Protein AF-A0A7Z1SFW1-F1 (afdb_monomer_lite)

Sequence (155 aa):
FKEMINPLKEHNKLAMVLVQFPPWFDCNVQNINYILYVRKQLTDIPMSIEFRHQSWFDNQYKEQTLSFLTQHQIIHAVVDEPQVKEGSVPLVNRITSEIAFVRYHGRNHYGWTKKDMTDQEWRDVRYLYDYSDDELADLARKVEILNQKAKKVYV

Foldseek 3Di:
DCVVCVVCVVVVNAPFAEDEDFLVLAPDPVSLVVVVVVLVVQVPTAYEYHYQFANCCPPVRNVVNLVSCLVSNYWYEQEAFAPEPGRGYDRDLDTSHLEHHYDYQAHQRPLCDCVVHDPVSSVVRRSPHDADPVRVVVVVVSQVVSVVRHPYYHD

Radius of gyration: 16.22 Å; chains: 1; bounding box: 40×37×39 Å

pLDDT: mean 93.43, std 6.83, range [74.19, 98.62]

InterPro domains:
  IPR002763 Protein of unknown function DUF72 [PF01904] (1-155)
  IPR002763 Protein of unknown function DUF72 [PTHR30348] (1-155)
  IPR036520 UPF0759 superfamily [G3DSA:3.20.20.410] (1-155)
  IPR036520 UPF0759 superfamily [SSF117396] (3-155)

Organism: Staphylococcus aureus (NCBI:txid1280)

Secondary structure (DSSP, 8-state):
-HHHHHHHHHTT----EEEEPPTT--SSHHHHHHHHHHHHHTTTS-EEEE--SGGGTSTTTHHHHHHHHHHTTEEEEEEE----GGG--------SSSEEEEEE----TTTSS-TTS-HHHHHHHTT-----HHHHHHHHHHHHHHHTT-SEEE-

Structure (mmCIF, N/CA/C/O backbone):
data_AF-A0A7Z1SFW1-F1
#
_entry.id   AF-A0A7Z1SFW1-F1
#
loop_
_atom_site.group_PDB
_atom_site.id
_atom_site.type_symbol
_atom_site.label_atom_id
_atom_site.label_alt_id
_atom_site.label_comp_id
_atom_site.label_asym_id
_atom_site.label_entity_id
_atom_site.label_seq_id
_atom_site.pdbx_PDB_ins_code
_atom_site.Cartn_x
_atom_site.Cartn_y
_atom_site.Cartn_z
_atom_site.occupancy
_atom_site.B_iso_or_equiv
_atom_site.auth_seq_id
_atom_site.auth_comp_id
_atom_site.auth_asym_id
_atom_site.auth_atom_id
_atom_site.pdbx_PDB_model_num
ATOM 1 N N . PHE A 1 1 ? -9.432 18.994 3.130 1.00 91.81 1 PHE A N 1
ATOM 2 C CA . PHE A 1 1 ? -9.460 17.521 2.950 1.00 91.81 1 PHE A CA 1
ATOM 3 C C . PHE A 1 1 ? -10.386 16.837 3.949 1.00 91.81 1 PHE A C 1
ATOM 5 O O . PHE A 1 1 ? -11.403 16.329 3.508 1.00 91.81 1 PHE A O 1
ATOM 12 N N . LYS A 1 2 ? -10.097 16.853 5.264 1.00 91.69 2 LYS A N 1
ATOM 13 C CA . LYS A 1 2 ? -10.914 16.152 6.280 1.00 91.69 2 LYS A CA 1
ATOM 14 C C . LYS A 1 2 ? -12.404 16.495 6.240 1.00 91.69 2 LYS A C 1
ATOM 16 O O . LYS A 1 2 ? -13.222 15.589 6.231 1.00 91.69 2 LYS A O 1
ATOM 21 N N . GLU A 1 3 ? -12.739 17.776 6.115 1.00 93.19 3 GLU A N 1
ATOM 22 C CA . GLU A 1 3 ? -14.131 18.229 5.975 1.00 93.19 3 GLU A CA 1
ATOM 23 C C . GLU A 1 3 ? -14.845 17.587 4.775 1.00 93.19 3 GLU A C 1
ATOM 25 O O . GLU A 1 3 ? -15.997 17.190 4.889 1.00 93.19 3 GLU A O 1
ATOM 30 N N . MET A 1 4 ? -14.144 17.392 3.651 1.00 95.19 4 MET A N 1
ATOM 31 C CA . MET A 1 4 ? -14.726 16.802 2.439 1.00 95.19 4 MET A CA 1
ATOM 32 C C . MET A 1 4 ? -15.033 15.308 2.592 1.00 95.19 4 MET A C 1
ATOM 34 O O . MET A 1 4 ? -15.982 14.816 1.991 1.00 95.19 4 MET A O 1
ATOM 38 N N . ILE A 1 5 ? -14.237 14.574 3.377 1.00 95.44 5 ILE A N 1
ATOM 39 C CA . ILE A 1 5 ? -14.418 13.125 3.579 1.00 95.44 5 ILE A CA 1
ATOM 40 C C . ILE A 1 5 ? -15.250 12.793 4.821 1.00 95.44 5 ILE A C 1
ATOM 42 O O . ILE A 1 5 ? -15.640 11.639 5.001 1.00 95.44 5 ILE A O 1
ATOM 46 N N . ASN A 1 6 ? -15.544 13.783 5.668 1.00 94.00 6 ASN A N 1
ATOM 47 C CA . ASN A 1 6 ? -16.311 13.589 6.893 1.00 94.00 6 ASN A CA 1
ATOM 48 C C . ASN A 1 6 ? -17.698 12.957 6.651 1.00 94.00 6 ASN A C 1
ATOM 50 O O . ASN A 1 6 ? -18.016 12.001 7.355 1.00 94.00 6 ASN A O 1
ATOM 54 N N . PRO A 1 7 ? -18.470 13.335 5.608 1.00 96.44 7 PRO A N 1
ATOM 55 C CA . PRO A 1 7 ? -19.744 12.671 5.325 1.00 96.44 7 PRO A CA 1
ATOM 56 C C . PRO A 1 7 ? -19.598 11.164 5.070 1.00 96.44 7 PRO A C 1
ATOM 58 O O . PRO A 1 7 ? -20.453 10.381 5.481 1.00 96.44 7 PRO A O 1
ATOM 61 N N . LEU A 1 8 ? -18.504 10.727 4.431 1.00 96.56 8 LEU A N 1
ATOM 62 C CA . LEU A 1 8 ? -18.236 9.302 4.205 1.00 96.56 8 LEU A CA 1
ATOM 63 C C . LEU A 1 8 ? -17.946 8.577 5.520 1.00 96.56 8 LEU A C 1
ATOM 65 O O . LEU A 1 8 ? -18.380 7.440 5.701 1.00 96.56 8 LEU A O 1
ATOM 69 N N . LYS A 1 9 ? -17.231 9.231 6.439 1.00 94.00 9 LYS A N 1
ATOM 70 C CA . LYS A 1 9 ? -16.957 8.704 7.777 1.00 94.00 9 LYS A CA 1
ATOM 71 C C . LYS A 1 9 ? -18.243 8.589 8.601 1.00 94.00 9 LYS A C 1
ATOM 73 O O . LYS A 1 9 ? -18.5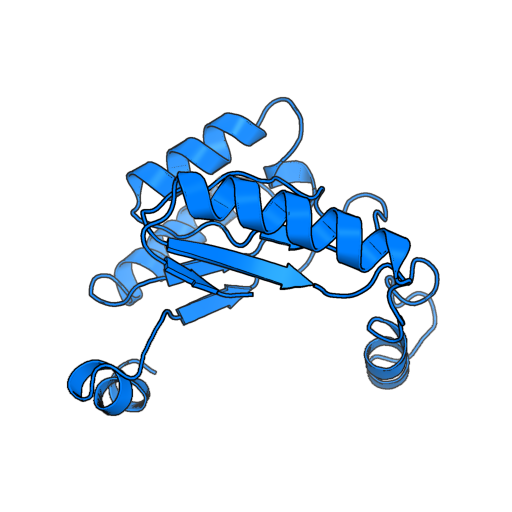22 7.512 9.115 1.00 94.00 9 LYS A O 1
ATOM 78 N N . GLU A 1 10 ? -19.045 9.652 8.668 1.00 95.44 10 GLU A N 1
ATOM 79 C CA . GLU A 1 10 ? -20.299 9.699 9.441 1.00 95.44 10 GLU A CA 1
ATOM 80 C C . GLU A 1 10 ? -21.316 8.644 8.992 1.00 95.44 10 GLU A C 1
ATOM 82 O O . GLU A 1 10 ? -22.037 8.084 9.812 1.00 95.44 10 GLU A O 1
ATOM 87 N N . HIS A 1 11 ? -21.331 8.314 7.698 1.00 96.81 11 HIS A N 1
ATOM 88 C CA . HIS A 1 11 ? -22.226 7.302 7.135 1.00 96.81 11 HIS A CA 1
ATOM 89 C C . HIS A 1 11 ? -21.597 5.900 7.047 1.00 96.81 11 HIS A C 1
ATOM 91 O O . HIS A 1 11 ? -22.152 5.036 6.368 1.00 96.81 11 HIS A O 1
ATOM 97 N N . ASN A 1 12 ? -20.448 5.654 7.693 1.00 94.19 12 ASN A N 1
ATOM 98 C CA . ASN A 1 12 ? -19.720 4.374 7.659 1.00 94.19 12 ASN A CA 1
ATOM 99 C C . ASN A 1 12 ? -19.377 3.877 6.237 1.00 94.19 12 ASN A C 1
ATOM 101 O O . ASN A 1 12 ? -19.309 2.676 5.977 1.00 94.19 12 ASN A O 1
ATOM 105 N N . LYS A 1 13 ? -19.154 4.808 5.303 1.00 96.00 13 LYS A N 1
ATOM 106 C CA . LYS A 1 13 ? -18.764 4.542 3.907 1.00 96.00 13 LYS A CA 1
ATOM 107 C C . LYS A 1 13 ? -17.270 4.753 3.645 1.00 96.00 13 LYS A C 1
ATOM 109 O O . LYS A 1 13 ? -16.805 4.475 2.544 1.00 96.00 13 LYS A O 1
ATOM 114 N N . LEU A 1 14 ? -16.512 5.238 4.628 1.00 96.31 14 LEU A N 1
ATOM 115 C CA . LEU A 1 14 ? -15.063 5.401 4.531 1.00 96.31 14 LEU A CA 1
ATOM 116 C C . LEU A 1 14 ? -14.342 4.168 5.089 1.00 96.31 14 LEU A C 1
ATOM 118 O O . LEU A 1 14 ? -14.346 3.943 6.296 1.00 96.31 14 LEU A O 1
ATOM 122 N N . ALA A 1 15 ? -13.686 3.401 4.218 1.00 96.19 15 ALA A N 1
ATOM 123 C CA . ALA A 1 15 ? -12.845 2.277 4.632 1.00 96.19 15 ALA A CA 1
ATOM 124 C C . ALA A 1 15 ? -11.518 2.750 5.244 1.00 96.19 15 ALA A C 1
ATOM 126 O O . ALA A 1 15 ? -11.161 2.358 6.353 1.00 96.19 15 ALA A O 1
ATOM 127 N N . MET A 1 16 ? -10.788 3.582 4.497 1.00 97.06 16 MET A N 1
ATOM 128 C CA . MET A 1 16 ? -9.508 4.176 4.873 1.00 97.06 16 MET A CA 1
ATOM 129 C C . MET A 1 16 ? -9.131 5.287 3.887 1.00 97.06 16 MET A C 1
ATOM 131 O O . MET A 1 16 ? -9.706 5.388 2.803 1.00 97.06 16 MET A O 1
ATOM 135 N N . VAL A 1 17 ? -8.135 6.092 4.243 1.00 97.94 17 VAL A N 1
ATOM 136 C CA . VAL A 1 17 ? -7.442 7.006 3.330 1.00 97.94 17 VAL A CA 1
ATOM 137 C C . VAL A 1 17 ? -6.130 6.364 2.899 1.00 97.94 17 VAL A C 1
ATOM 139 O O . VAL A 1 17 ? -5.299 6.025 3.740 1.00 97.94 17 VAL A O 1
ATOM 142 N N . LEU A 1 18 ? -5.938 6.221 1.590 1.00 98.31 18 LEU A N 1
ATOM 143 C CA . LEU A 1 18 ? -4.682 5.765 1.008 1.00 98.31 18 LEU A CA 1
ATOM 144 C C . LEU A 1 18 ? -3.714 6.936 0.821 1.00 98.31 18 LEU A C 1
ATOM 146 O O . LEU A 1 18 ? -4.026 7.906 0.132 1.00 98.31 18 LEU A O 1
ATOM 150 N N . VAL A 1 19 ? -2.518 6.801 1.384 1.00 98.25 19 VAL A N 1
ATOM 151 C CA . VAL A 1 19 ? -1.374 7.684 1.161 1.00 98.25 19 VAL A CA 1
ATOM 152 C C . VAL A 1 19 ? -0.326 6.902 0.371 1.00 98.25 19 VAL A C 1
ATOM 154 O O . VAL A 1 19 ? 0.475 6.157 0.933 1.00 98.25 19 VAL A O 1
ATOM 157 N N . GLN A 1 20 ? -0.369 7.041 -0.953 1.00 97.88 20 GLN A N 1
ATOM 158 C CA . GLN A 1 20 ? 0.608 6.431 -1.852 1.00 97.88 20 GLN A CA 1
ATOM 159 C C . GLN A 1 20 ? 1.793 7.379 -2.052 1.00 97.88 20 GLN A C 1
ATOM 161 O O . GLN A 1 20 ? 1.618 8.499 -2.537 1.00 97.88 20 GLN A O 1
ATOM 166 N N . PHE A 1 21 ? 2.996 6.912 -1.725 1.00 96.81 21 PHE A N 1
ATOM 167 C CA . PHE A 1 21 ? 4.229 7.656 -1.955 1.00 96.81 21 PHE A CA 1
ATOM 168 C C . PHE A 1 21 ? 4.851 7.333 -3.320 1.00 96.81 21 PHE A C 1
ATOM 170 O O . PHE A 1 21 ? 4.682 6.229 -3.843 1.00 96.81 21 PHE A O 1
ATOM 177 N N . PRO A 1 22 ? 5.563 8.295 -3.928 1.00 93.00 22 PRO A N 1
ATOM 178 C CA . PRO A 1 22 ? 6.238 8.084 -5.201 1.00 93.00 22 PRO A CA 1
ATOM 179 C C . PRO A 1 22 ? 7.505 7.221 -5.055 1.00 93.00 22 PRO A C 1
ATOM 181 O O . PRO A 1 22 ? 8.027 7.068 -3.950 1.00 93.00 22 PRO A O 1
ATOM 184 N N . PRO A 1 23 ? 8.055 6.696 -6.166 1.00 90.06 23 PRO A N 1
ATOM 185 C CA . PRO A 1 23 ? 9.212 5.800 -6.143 1.00 90.06 23 PRO A CA 1
ATOM 186 C C . PRO A 1 23 ? 10.530 6.456 -5.722 1.00 90.06 23 PRO A C 1
ATOM 188 O O . PRO A 1 23 ? 11.502 5.738 -5.603 1.00 90.06 23 PRO A O 1
ATOM 191 N N . TRP A 1 24 ? 10.597 7.773 -5.502 1.00 91.56 24 TRP A N 1
ATOM 192 C CA . TRP A 1 24 ? 11.771 8.470 -4.941 1.00 91.56 24 TRP A CA 1
ATOM 193 C C . TRP A 1 24 ? 11.657 8.724 -3.429 1.00 91.56 24 TRP A C 1
ATOM 195 O O . TRP A 1 24 ? 12.494 9.405 -2.846 1.00 91.56 24 TRP A O 1
ATOM 205 N N . PHE A 1 25 ? 10.592 8.234 -2.793 1.00 96.56 25 PHE A N 1
ATOM 206 C CA . PHE A 1 25 ? 10.390 8.342 -1.353 1.00 96.56 25 PHE A CA 1
ATOM 207 C C . PHE A 1 25 ? 11.054 7.149 -0.660 1.00 96.56 25 PHE A C 1
ATOM 209 O O . PHE A 1 25 ? 10.418 6.126 -0.414 1.00 96.56 25 PHE A O 1
ATOM 216 N N . ASP A 1 26 ? 12.349 7.264 -0.400 1.00 96.75 26 ASP A N 1
ATOM 217 C CA . ASP A 1 26 ? 13.218 6.256 0.208 1.00 96.75 26 ASP A CA 1
ATOM 218 C C . ASP A 1 26 ? 13.094 6.189 1.745 1.00 96.75 26 ASP A C 1
ATOM 220 O O . ASP A 1 26 ? 12.471 7.032 2.396 1.00 96.75 26 ASP A O 1
ATOM 224 N N . CYS A 1 27 ? 13.681 5.157 2.352 1.00 97.00 27 CYS A N 1
ATOM 225 C CA . CYS A 1 27 ? 13.623 4.921 3.795 1.00 97.00 27 CYS A CA 1
ATOM 226 C C . CYS A 1 27 ? 14.708 5.730 4.518 1.00 97.00 27 CYS A C 1
ATOM 228 O O . CYS A 1 27 ? 15.797 5.231 4.800 1.00 97.00 27 CYS A O 1
ATOM 230 N N . ASN A 1 28 ? 14.396 6.986 4.840 1.00 96.81 28 ASN A N 1
ATOM 231 C CA . ASN A 1 28 ? 15.274 7.877 5.597 1.00 96.81 28 ASN A CA 1
ATOM 232 C C . ASN A 1 28 ? 14.515 8.645 6.696 1.00 96.81 28 ASN A C 1
ATOM 234 O O . ASN A 1 28 ? 13.284 8.659 6.753 1.00 96.81 28 ASN A O 1
ATOM 238 N N . VAL A 1 29 ? 15.260 9.317 7.578 1.00 97.56 29 VAL A N 1
ATOM 239 C CA . VAL A 1 29 ? 14.702 10.034 8.740 1.00 97.56 29 VAL A CA 1
ATOM 240 C C . VAL A 1 29 ? 13.721 11.139 8.334 1.00 97.56 29 VAL A C 1
ATOM 242 O O . VAL A 1 29 ? 12.701 11.327 8.997 1.00 97.56 29 VAL A O 1
ATOM 245 N N . GLN A 1 30 ? 13.993 11.868 7.248 1.00 98.31 30 GLN A N 1
ATOM 246 C CA . GLN A 1 30 ? 13.113 12.946 6.785 1.00 98.31 30 GLN A CA 1
ATOM 247 C C . GLN A 1 30 ? 11.754 12.386 6.342 1.00 98.31 30 GLN A C 1
ATOM 249 O O . GLN A 1 30 ? 10.711 12.893 6.758 1.00 98.31 30 GLN A O 1
ATOM 254 N N . ASN A 1 31 ? 11.767 11.290 5.584 1.00 98.38 31 ASN A N 1
ATOM 255 C CA . ASN A 1 31 ? 10.569 10.619 5.090 1.00 98.38 31 ASN A CA 1
ATOM 256 C C . ASN A 1 31 ? 9.779 9.936 6.221 1.00 98.38 31 ASN A C 1
ATOM 258 O O . ASN A 1 31 ? 8.551 10.033 6.258 1.00 98.38 31 ASN A O 1
ATOM 262 N N . ILE A 1 32 ? 10.459 9.344 7.209 1.00 98.25 32 ILE A N 1
ATOM 263 C CA . ILE A 1 32 ? 9.817 8.826 8.432 1.00 98.25 32 ILE A CA 1
ATOM 264 C C . ILE A 1 32 ? 9.098 9.955 9.187 1.00 98.25 32 ILE A C 1
ATOM 266 O O . ILE A 1 32 ? 7.925 9.818 9.542 1.00 98.25 32 ILE A O 1
ATOM 270 N N . ASN A 1 33 ? 9.756 11.100 9.385 1.00 98.44 33 ASN A N 1
ATOM 271 C CA . ASN A 1 33 ? 9.142 12.258 10.040 1.00 98.44 33 ASN A CA 1
ATOM 272 C C . ASN A 1 33 ? 7.939 12.796 9.254 1.00 98.44 33 ASN A C 1
ATOM 274 O O . ASN A 1 33 ? 6.937 13.196 9.851 1.00 98.44 33 ASN A O 1
ATOM 278 N N . TYR A 1 34 ? 8.004 12.766 7.921 1.00 98.56 34 TYR A N 1
ATOM 279 C CA . TYR A 1 34 ? 6.879 13.151 7.075 1.00 98.56 34 TYR A CA 1
ATOM 280 C C . TYR A 1 34 ? 5.681 12.207 7.246 1.00 98.56 34 TYR A C 1
ATOM 282 O O . TYR A 1 34 ? 4.549 12.672 7.392 1.00 98.56 34 TYR A O 1
ATOM 290 N N . ILE A 1 35 ? 5.910 10.892 7.326 1.00 98.50 35 ILE A N 1
ATOM 291 C CA . ILE A 1 35 ? 4.848 9.919 7.622 1.00 98.50 35 ILE A CA 1
ATOM 292 C C . ILE A 1 35 ? 4.183 10.225 8.966 1.00 98.50 35 ILE A C 1
ATOM 294 O O . ILE A 1 35 ? 2.953 10.249 9.053 1.00 98.50 35 ILE A O 1
ATOM 298 N N . LEU A 1 36 ? 4.973 10.503 10.005 1.00 98.38 36 LEU A N 1
ATOM 299 C CA . LEU A 1 36 ? 4.447 10.858 11.326 1.00 98.38 36 LEU A CA 1
ATOM 300 C C . LEU A 1 36 ? 3.616 12.144 11.287 1.00 98.38 36 LEU A C 1
ATOM 302 O O . LEU A 1 36 ? 2.550 12.217 11.905 1.00 98.38 36 LEU A O 1
ATOM 306 N N . TYR A 1 37 ? 4.064 13.140 10.520 1.00 98.25 37 TYR A N 1
ATOM 307 C CA . TYR A 1 37 ? 3.294 14.355 10.282 1.00 98.25 37 TYR A CA 1
ATOM 308 C C . TYR A 1 37 ? 1.941 14.045 9.625 1.00 98.25 37 TYR A C 1
ATOM 310 O O . TYR A 1 37 ? 0.909 14.479 10.141 1.00 98.25 37 TYR A O 1
ATOM 318 N N . VAL A 1 38 ? 1.916 13.256 8.543 1.00 97.56 38 VAL A N 1
ATOM 319 C CA . VAL A 1 38 ? 0.673 12.875 7.845 1.00 97.56 38 VAL A CA 1
ATOM 320 C C . VAL A 1 38 ? -0.247 12.061 8.758 1.00 97.56 38 VAL A C 1
ATOM 322 O O . VAL A 1 38 ? -1.444 12.352 8.837 1.00 97.56 38 VAL A O 1
ATOM 325 N N . ARG A 1 39 ? 0.299 11.107 9.525 1.00 97.31 39 ARG A N 1
ATOM 326 C CA . ARG A 1 39 ? -0.460 10.333 10.518 1.00 97.31 39 ARG A CA 1
ATOM 327 C C . ARG A 1 39 ? -1.153 11.249 11.523 1.00 97.31 39 ARG A C 1
ATOM 329 O O . ARG A 1 39 ? -2.341 11.068 11.773 1.00 97.31 39 ARG A O 1
ATOM 336 N N . LYS A 1 40 ? -0.450 12.270 12.030 1.00 96.94 40 LYS A N 1
ATOM 337 C CA . LYS A 1 40 ? -1.009 13.276 12.950 1.00 96.94 40 LYS A CA 1
ATOM 338 C C . LYS A 1 40 ? -2.141 14.093 12.317 1.00 96.94 40 LYS A C 1
ATOM 340 O O . LYS A 1 40 ? -3.075 14.486 13.015 1.00 96.94 40 LYS A O 1
ATOM 345 N N . GLN A 1 41 ? -2.094 14.350 11.008 1.00 96.19 41 GLN A N 1
ATOM 346 C CA . GLN A 1 41 ? -3.188 15.047 10.321 1.00 96.19 41 GLN A CA 1
ATOM 347 C C . GLN A 1 41 ? -4.459 14.192 10.225 1.00 96.19 41 GLN A C 1
ATOM 349 O O . GLN A 1 41 ? -5.557 14.756 10.207 1.00 96.19 41 GLN A O 1
ATOM 354 N N . LEU A 1 42 ? -4.315 12.862 10.204 1.00 95.50 42 LEU A N 1
ATOM 355 C CA . LEU A 1 42 ? -5.375 11.871 9.989 1.00 95.50 42 LEU A CA 1
ATOM 356 C C . LEU A 1 42 ? -5.684 11.023 11.240 1.00 95.50 42 LEU A C 1
ATOM 358 O O . LEU A 1 42 ? -6.179 9.908 11.099 1.00 95.50 42 LEU A O 1
ATOM 362 N N . THR A 1 43 ? -5.380 11.508 12.449 1.00 91.88 43 THR A N 1
ATOM 363 C CA . THR A 1 43 ? -5.433 10.745 13.719 1.00 91.88 43 THR A CA 1
ATOM 364 C C . THR A 1 43 ? -6.718 9.935 13.932 1.00 91.88 43 THR A C 1
ATOM 366 O O . THR A 1 43 ? -6.661 8.816 14.431 1.00 91.88 43 THR A O 1
ATOM 369 N N . ASP A 1 44 ? -7.866 10.459 13.517 1.00 91.31 44 ASP A N 1
ATOM 370 C CA . ASP A 1 44 ? -9.195 9.872 13.700 1.00 91.31 44 ASP A CA 1
ATOM 371 C C . ASP A 1 44 ? -9.729 9.138 12.454 1.00 91.31 44 ASP A C 1
ATOM 373 O O . ASP A 1 44 ? -10.906 8.773 12.397 1.00 91.31 44 ASP A O 1
ATOM 377 N N . ILE A 1 45 ? -8.889 8.959 11.435 1.00 95.38 45 ILE A N 1
ATOM 378 C CA . ILE A 1 45 ? -9.227 8.341 10.153 1.00 95.38 45 ILE A CA 1
ATOM 379 C C . ILE A 1 45 ? -8.279 7.155 9.913 1.00 95.38 45 ILE A C 1
ATOM 381 O O . ILE A 1 45 ? -7.057 7.336 10.014 1.00 95.38 45 ILE A O 1
ATOM 385 N N . PRO A 1 46 ? -8.798 5.954 9.573 1.00 96.31 46 PRO A N 1
ATOM 386 C CA . PRO A 1 46 ? -7.955 4.834 9.168 1.00 96.31 46 PRO A CA 1
ATOM 387 C C . PRO A 1 46 ? -7.091 5.234 7.973 1.00 96.31 46 PRO A C 1
ATOM 389 O O . PRO A 1 46 ? -7.598 5.757 6.980 1.00 96.31 46 PRO A O 1
ATOM 392 N N . MET A 1 47 ? -5.784 5.017 8.073 1.00 97.56 47 MET A N 1
ATOM 393 C CA . MET A 1 47 ? -4.815 5.451 7.071 1.00 97.56 47 MET A CA 1
ATOM 394 C C . MET A 1 47 ? -3.998 4.257 6.604 1.00 97.56 47 MET A C 1
ATOM 396 O O . MET A 1 47 ? -3.449 3.530 7.431 1.00 97.56 47 MET A O 1
ATOM 400 N N . SER A 1 48 ? -3.885 4.098 5.290 1.00 98.56 48 SER A N 1
ATOM 401 C CA . SER A 1 48 ? -2.969 3.153 4.669 1.00 98.56 48 SER A CA 1
ATOM 402 C C . SER A 1 48 ? -1.802 3.887 4.040 1.00 98.56 48 SER A C 1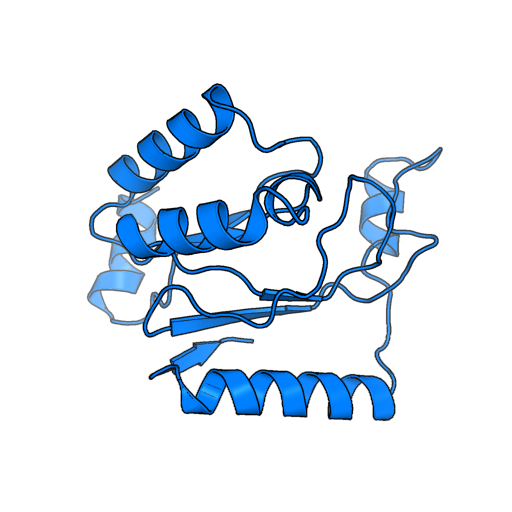
ATOM 404 O O . SER A 1 48 ? -1.993 4.941 3.435 1.00 98.56 48 SER A O 1
ATOM 406 N N . ILE A 1 49 ? -0.610 3.308 4.144 1.00 98.62 49 ILE A N 1
ATOM 407 C CA . ILE A 1 49 ? 0.557 3.752 3.385 1.00 98.62 49 ILE A CA 1
ATOM 408 C C . ILE A 1 49 ? 0.890 2.721 2.329 1.00 98.62 49 ILE A C 1
ATOM 410 O O . ILE A 1 49 ? 0.885 1.519 2.590 1.00 98.62 49 ILE A O 1
ATOM 414 N N . GLU A 1 50 ? 1.205 3.229 1.148 1.00 98.56 50 GLU A N 1
ATOM 415 C CA . GLU A 1 50 ? 1.717 2.439 0.053 1.00 98.56 50 GLU A CA 1
ATOM 416 C C . GLU A 1 50 ? 3.075 2.987 -0.391 1.00 98.56 50 GLU A C 1
ATOM 418 O O . GLU A 1 50 ? 3.195 4.146 -0.801 1.00 98.56 50 GLU A O 1
ATOM 423 N N . PHE A 1 51 ? 4.099 2.142 -0.277 1.00 97.75 51 PHE A N 1
ATOM 424 C CA . PHE A 1 51 ? 5.464 2.453 -0.684 1.00 97.75 51 PHE A CA 1
ATOM 425 C C . PHE A 1 51 ? 5.727 2.005 -2.121 1.00 97.75 51 PHE A C 1
ATOM 427 O O . PHE A 1 51 ? 5.144 1.036 -2.606 1.00 97.75 51 PHE A O 1
ATOM 434 N N . ARG A 1 52 ? 6.640 2.720 -2.781 1.00 95.19 52 ARG A N 1
ATOM 435 C CA . ARG A 1 52 ? 7.105 2.452 -4.152 1.00 95.19 52 ARG A CA 1
ATOM 436 C C . ARG A 1 52 ? 8.626 2.419 -4.286 1.00 95.19 52 ARG A C 1
ATOM 438 O O . ARG A 1 52 ? 9.125 2.271 -5.392 1.00 95.19 52 ARG A O 1
ATOM 445 N N . HIS A 1 53 ? 9.349 2.602 -3.181 1.00 95.12 53 HIS A N 1
ATOM 446 C CA . HIS A 1 53 ? 10.808 2.545 -3.148 1.00 95.12 53 HIS A CA 1
ATOM 447 C C . HIS A 1 53 ? 11.255 1.298 -2.373 1.00 95.12 53 HIS A C 1
ATOM 449 O O . HIS A 1 53 ? 10.815 1.096 -1.236 1.00 95.12 53 HIS A O 1
ATOM 455 N N . GLN A 1 54 ? 12.141 0.482 -2.953 1.00 94.19 54 GLN A N 1
ATOM 456 C CA . GLN A 1 54 ? 12.531 -0.829 -2.405 1.00 94.19 54 GLN A CA 1
ATOM 457 C C . GLN A 1 54 ? 13.121 -0.755 -0.988 1.00 94.19 54 GLN A C 1
ATOM 459 O O . GLN A 1 54 ? 12.878 -1.639 -0.172 1.00 94.19 54 GLN A O 1
ATOM 464 N N . SER A 1 55 ? 13.818 0.342 -0.662 1.00 95.75 55 SER A N 1
ATOM 465 C CA . SER A 1 55 ? 14.531 0.534 0.614 1.00 95.75 55 SER A CA 1
ATOM 466 C C . SER A 1 55 ? 13.675 0.345 1.869 1.00 95.75 55 SER A C 1
ATOM 468 O O . SER A 1 55 ? 14.210 0.070 2.937 1.00 95.75 55 SER A O 1
ATOM 470 N N . TRP A 1 56 ? 12.353 0.519 1.773 1.00 97.19 56 TRP A N 1
ATOM 471 C CA . TRP A 1 56 ? 11.425 0.266 2.884 1.00 97.19 56 TRP A CA 1
ATOM 472 C C . TRP A 1 56 ? 11.279 -1.225 3.217 1.00 97.19 56 TRP A C 1
ATOM 474 O O . TRP A 1 56 ? 10.858 -1.579 4.315 1.00 97.19 56 TRP A O 1
ATOM 484 N N . PHE A 1 57 ? 11.616 -2.113 2.283 1.00 96.44 57 PHE A N 1
ATOM 485 C CA . PHE A 1 57 ? 11.470 -3.561 2.425 1.00 96.44 57 PHE A CA 1
ATOM 486 C C . PHE A 1 57 ? 12.744 -4.346 2.116 1.00 96.44 57 PHE A C 1
ATOM 488 O O . PHE A 1 57 ? 12.693 -5.577 2.049 1.00 96.44 57 PHE A O 1
ATOM 495 N N . ASP A 1 58 ? 13.885 -3.666 2.009 1.00 92.12 58 ASP A N 1
ATOM 496 C CA . ASP A 1 58 ? 15.190 -4.320 2.019 1.00 92.12 58 ASP A CA 1
ATOM 497 C C . ASP A 1 58 ? 15.363 -5.142 3.305 1.00 92.12 58 ASP A C 1
ATOM 499 O O . ASP A 1 58 ? 14.785 -4.835 4.354 1.00 92.12 58 ASP A O 1
ATOM 503 N N . ASN A 1 59 ? 16.193 -6.189 3.240 1.00 90.06 59 ASN A N 1
ATOM 504 C CA . ASN A 1 59 ? 16.357 -7.174 4.318 1.00 90.06 59 ASN A CA 1
ATOM 505 C C . ASN A 1 59 ? 16.643 -6.552 5.696 1.00 90.06 59 ASN A C 1
ATOM 507 O O . ASN A 1 59 ? 16.227 -7.102 6.713 1.00 90.06 59 ASN A O 1
ATOM 511 N N . GLN A 1 60 ? 17.331 -5.410 5.731 1.00 91.81 60 GLN A N 1
ATOM 512 C CA . GLN A 1 60 ? 17.653 -4.693 6.964 1.00 91.81 60 GLN A CA 1
ATOM 513 C C . GLN A 1 60 ? 16.444 -3.962 7.572 1.00 91.81 60 GLN A C 1
ATOM 515 O O . GLN A 1 60 ? 16.312 -3.923 8.795 1.00 91.81 60 GLN A O 1
ATOM 520 N N . TYR A 1 61 ? 15.573 -3.381 6.743 1.00 94.69 61 TYR A N 1
ATOM 521 C CA . TYR A 1 61 ? 14.540 -2.441 7.191 1.00 94.69 61 TYR A CA 1
ATOM 522 C C . TYR A 1 61 ? 13.138 -3.045 7.241 1.00 94.69 61 TYR A C 1
ATOM 524 O O . TYR A 1 61 ? 12.317 -2.582 8.026 1.00 94.69 61 TYR A O 1
ATOM 532 N N . LYS A 1 62 ? 12.864 -4.121 6.496 1.00 96.62 62 LYS A N 1
ATOM 533 C CA . LYS A 1 62 ? 11.522 -4.709 6.354 1.00 96.62 62 LYS A CA 1
ATOM 534 C C . LYS A 1 62 ? 10.747 -4.871 7.668 1.00 96.62 62 LYS A C 1
ATOM 536 O O . LYS A 1 62 ? 9.621 -4.390 7.781 1.00 96.62 62 LYS A O 1
ATOM 541 N N . GLU A 1 63 ? 11.313 -5.553 8.666 1.00 97.81 63 GLU A N 1
ATOM 542 C CA . GLU A 1 63 ? 10.600 -5.776 9.936 1.00 97.81 63 GLU A CA 1
ATOM 543 C C . GLU A 1 63 ? 10.499 -4.489 10.773 1.00 97.81 63 GLU A C 1
ATOM 545 O O . GLU A 1 63 ? 9.501 -4.288 11.463 1.00 97.81 63 GLU A O 1
ATOM 550 N N . GLN A 1 64 ? 11.470 -3.574 10.664 1.00 97.75 64 GLN A N 1
ATOM 551 C CA . GLN A 1 64 ? 11.408 -2.261 11.317 1.00 97.75 64 GLN A CA 1
ATOM 552 C C . GLN A 1 64 ? 10.293 -1.404 10.714 1.00 97.75 64 GLN A C 1
ATOM 554 O O . GLN A 1 64 ? 9.521 -0.801 11.455 1.00 97.75 64 GLN A O 1
ATOM 559 N N . THR A 1 65 ? 10.147 -1.410 9.389 1.00 98.25 65 THR A N 1
ATOM 560 C CA . THR A 1 65 ? 9.065 -0.729 8.676 1.00 98.25 65 THR A CA 1
ATOM 561 C C . THR A 1 65 ? 7.705 -1.298 9.068 1.00 98.25 65 THR A C 1
ATOM 563 O O . THR A 1 65 ? 6.822 -0.536 9.453 1.00 98.25 65 THR A O 1
ATOM 566 N N . LEU A 1 66 ? 7.528 -2.625 9.065 1.00 98.44 66 LEU A N 1
ATOM 567 C CA . LEU A 1 66 ? 6.264 -3.249 9.485 1.00 98.44 66 LEU A CA 1
ATOM 568 C C . LEU A 1 66 ? 5.933 -2.959 10.960 1.00 98.44 66 LEU A C 1
ATOM 570 O O . LEU A 1 66 ? 4.780 -2.669 11.295 1.00 98.44 66 LEU A O 1
ATOM 574 N N . SER A 1 67 ? 6.936 -2.993 11.841 1.00 98.44 67 SER A N 1
ATOM 575 C CA . SER A 1 67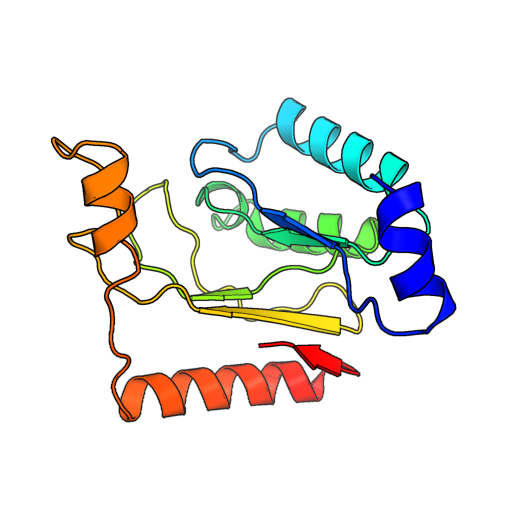 ? 6.776 -2.633 13.253 1.00 98.44 67 SER A CA 1
ATOM 576 C C . SER A 1 67 ? 6.380 -1.165 13.414 1.00 98.44 67 SER A C 1
ATOM 578 O O . SER A 1 67 ? 5.433 -0.869 14.139 1.00 98.44 67 SER A O 1
ATOM 580 N N . PHE A 1 68 ? 7.047 -0.254 12.705 1.00 98.44 68 PHE A N 1
ATOM 581 C CA . PHE A 1 68 ? 6.737 1.175 12.703 1.00 98.44 68 PHE A CA 1
ATOM 582 C C . PHE A 1 68 ? 5.289 1.436 12.269 1.00 98.44 68 PHE A C 1
ATOM 584 O O . PHE A 1 68 ? 4.543 2.124 12.968 1.00 98.44 68 PHE A O 1
ATOM 591 N N . LEU A 1 69 ? 4.848 0.831 11.162 1.00 98.50 69 LEU A N 1
ATOM 592 C CA . LEU A 1 69 ? 3.463 0.956 10.703 1.00 98.50 69 LEU A CA 1
ATOM 593 C C . LEU A 1 69 ? 2.473 0.447 11.762 1.00 98.50 69 LEU A C 1
ATOM 595 O O . LEU A 1 69 ? 1.490 1.125 12.055 1.00 98.50 69 LEU A O 1
ATOM 599 N N . THR A 1 70 ? 2.767 -0.696 12.389 1.00 98.38 70 THR A N 1
ATOM 600 C CA . THR A 1 70 ? 1.929 -1.278 13.452 1.00 98.38 70 THR A CA 1
ATOM 601 C C . THR A 1 70 ? 1.838 -0.350 14.669 1.00 98.38 70 THR A C 1
ATOM 603 O O . THR A 1 70 ? 0.741 -0.046 15.137 1.00 98.38 70 THR A O 1
ATOM 606 N N . GLN A 1 71 ? 2.975 0.162 15.152 1.00 98.12 71 GLN A N 1
ATOM 607 C CA . GLN A 1 71 ? 3.053 1.072 16.303 1.00 98.12 71 GLN A CA 1
ATOM 608 C C . GLN A 1 71 ? 2.251 2.361 16.088 1.00 98.12 71 GLN A C 1
ATOM 610 O O . GLN A 1 71 ? 1.645 2.884 17.024 1.00 98.12 71 GLN A O 1
ATOM 615 N N . HIS A 1 72 ? 2.209 2.853 14.850 1.00 97.88 72 HIS A N 1
ATOM 616 C CA . HIS A 1 72 ? 1.493 4.074 14.490 1.00 97.88 72 HIS A CA 1
ATOM 617 C C . HIS A 1 72 ? 0.080 3.833 13.939 1.00 97.88 72 HIS A C 1
ATOM 619 O O . HIS A 1 72 ? -0.545 4.782 13.459 1.00 97.88 72 HIS A O 1
ATOM 625 N N . GLN A 1 73 ? -0.443 2.603 14.040 1.00 97.19 73 GLN A N 1
ATOM 626 C CA . GLN A 1 73 ? -1.784 2.218 13.572 1.00 97.19 73 GLN A CA 1
ATOM 627 C C . GLN A 1 73 ? -2.000 2.547 12.086 1.00 97.19 73 GLN A C 1
ATOM 629 O O . GLN A 1 73 ? -3.055 3.030 11.671 1.00 97.19 73 GLN A O 1
ATOM 634 N N . ILE A 1 74 ? -0.964 2.312 11.285 1.00 98.50 74 ILE A N 1
ATOM 635 C CA . ILE A 1 74 ? -0.955 2.530 9.844 1.00 98.50 74 ILE A CA 1
ATOM 636 C C . ILE A 1 74 ? -1.159 1.187 9.152 1.00 98.50 74 ILE A C 1
ATOM 638 O O . ILE A 1 74 ? -0.456 0.215 9.430 1.00 98.50 74 ILE A O 1
ATOM 642 N N . ILE A 1 75 ? -2.109 1.143 8.224 1.00 98.62 75 ILE A N 1
ATOM 643 C CA . ILE A 1 75 ? -2.374 -0.026 7.389 1.00 98.62 75 ILE A CA 1
ATOM 644 C C . ILE A 1 75 ? -1.270 -0.117 6.325 1.00 98.62 75 ILE A C 1
ATOM 646 O O . ILE A 1 75 ? -1.012 0.831 5.582 1.00 98.62 75 ILE A O 1
ATOM 650 N N . HIS A 1 76 ? -0.592 -1.255 6.267 1.00 98.56 76 HIS A N 1
ATOM 651 C CA . HIS A 1 76 ? 0.333 -1.588 5.191 1.00 98.56 76 HIS A CA 1
ATOM 652 C C . HIS A 1 76 ? -0.461 -1.962 3.940 1.00 98.56 76 HIS A C 1
ATOM 654 O O . HIS A 1 76 ? -1.242 -2.915 3.975 1.00 98.56 76 HIS A O 1
ATOM 660 N N . ALA A 1 77 ? -0.256 -1.228 2.846 1.00 98.44 77 ALA A N 1
ATOM 661 C CA . ALA A 1 77 ? -0.741 -1.650 1.540 1.00 98.44 77 ALA A CA 1
ATOM 662 C C . ALA A 1 77 ? 0.177 -2.754 0.997 1.00 98.44 77 ALA A C 1
ATOM 664 O O . ALA A 1 77 ? 1.356 -2.521 0.728 1.00 98.44 77 ALA A O 1
ATOM 665 N N . VAL A 1 78 ? -0.366 -3.956 0.830 1.00 98.12 78 VAL A N 1
ATOM 666 C CA . VAL A 1 78 ? 0.294 -5.058 0.127 1.00 98.12 78 VAL A CA 1
ATOM 667 C C . VAL A 1 78 ? 0.176 -4.796 -1.368 1.00 98.12 78 VAL A C 1
ATOM 669 O O . VAL A 1 78 ? -0.925 -4.644 -1.88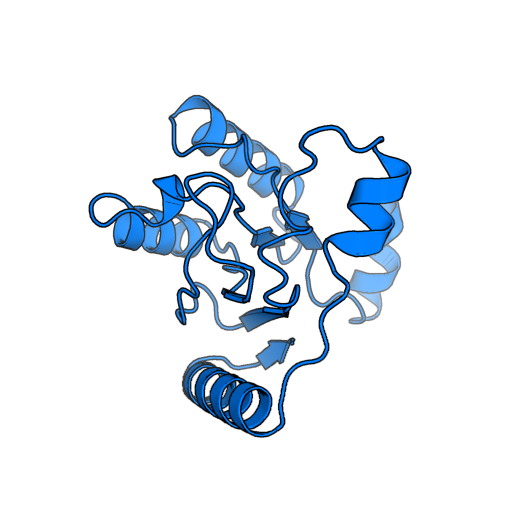8 1.00 98.12 78 VAL A O 1
ATOM 672 N N . VAL A 1 79 ? 1.302 -4.744 -2.065 1.00 96.94 79 VAL A N 1
ATOM 673 C CA . VAL A 1 79 ? 1.344 -4.332 -3.468 1.00 96.94 79 VAL A CA 1
ATOM 674 C C . VAL A 1 79 ? 1.844 -5.484 -4.327 1.00 96.94 79 VAL A C 1
ATOM 676 O O . VAL A 1 79 ? 2.869 -6.084 -4.007 1.00 96.94 79 VAL A O 1
ATOM 679 N N . ASP A 1 80 ? 1.135 -5.778 -5.415 1.00 96.12 80 ASP A N 1
ATOM 680 C CA . ASP A 1 80 ? 1.694 -6.513 -6.555 1.00 96.12 80 ASP A CA 1
ATOM 681 C C . ASP A 1 80 ? 1.992 -5.504 -7.664 1.00 96.12 80 ASP A C 1
ATOM 683 O O . ASP A 1 80 ? 1.097 -4.795 -8.132 1.00 96.12 80 ASP A O 1
ATOM 687 N N . GLU A 1 81 ? 3.262 -5.400 -8.032 1.00 92.06 81 GLU A N 1
ATOM 688 C CA . GLU A 1 81 ? 3.741 -4.497 -9.072 1.00 92.06 81 GLU A CA 1
ATOM 689 C C . GLU A 1 81 ? 4.977 -5.092 -9.768 1.00 92.06 81 GLU A C 1
ATOM 691 O O . GLU A 1 81 ? 5.587 -6.042 -9.247 1.00 92.06 81 GLU A O 1
ATOM 696 N N . PRO A 1 82 ? 5.375 -4.570 -10.943 1.00 87.94 82 PRO A N 1
ATOM 697 C CA . PRO A 1 82 ? 6.526 -5.081 -11.673 1.00 87.94 82 PRO A CA 1
ATOM 698 C C . PRO A 1 82 ? 7.796 -4.920 -10.834 1.00 87.94 82 PRO A C 1
ATOM 700 O O . PRO A 1 82 ? 8.079 -3.840 -10.322 1.00 87.94 82 PRO A O 1
ATOM 703 N N . GLN A 1 83 ? 8.591 -5.983 -10.724 1.00 85.62 83 GLN A N 1
ATOM 704 C CA . GLN A 1 83 ? 9.822 -5.971 -9.929 1.00 85.62 83 GLN A CA 1
ATOM 705 C C . GLN A 1 83 ? 10.951 -5.305 -10.734 1.00 85.62 83 GLN A C 1
ATOM 707 O O . GLN A 1 83 ? 11.666 -5.955 -11.502 1.00 85.62 83 GLN A O 1
ATOM 712 N N . VAL A 1 84 ? 11.069 -3.981 -10.620 1.00 78.75 84 VAL A N 1
ATOM 713 C CA . VAL A 1 84 ? 11.981 -3.135 -11.402 1.00 78.75 84 VAL A CA 1
ATOM 714 C C . VAL A 1 84 ? 12.846 -2.281 -10.477 1.00 78.75 84 VAL A C 1
ATOM 716 O O . VAL A 1 84 ? 12.448 -1.190 -10.069 1.00 78.75 84 VAL A O 1
ATOM 719 N N . LYS A 1 85 ? 14.082 -2.745 -10.241 1.00 75.81 85 LYS A N 1
ATOM 720 C CA . LYS A 1 85 ? 15.129 -2.033 -9.480 1.00 75.81 85 LYS A CA 1
ATOM 721 C C . LYS A 1 85 ? 14.549 -1.363 -8.215 1.00 75.81 85 LYS A C 1
ATOM 723 O O . LYS A 1 85 ? 13.718 -1.944 -7.530 1.00 75.81 85 LYS A O 1
ATOM 728 N N . GLU A 1 86 ? 14.971 -0.131 -7.936 1.00 76.81 86 GLU A N 1
ATOM 729 C CA . GLU A 1 86 ? 14.642 0.593 -6.708 1.00 76.81 86 GLU A CA 1
ATOM 730 C C . GLU A 1 86 ? 13.238 1.204 -6.710 1.00 76.81 86 GLU A C 1
ATOM 732 O O . GLU A 1 86 ? 12.682 1.443 -5.644 1.00 76.81 86 GLU A O 1
ATOM 737 N N . GLY A 1 87 ? 12.643 1.418 -7.890 1.00 80.06 87 GLY A N 1
ATOM 738 C CA . GLY A 1 87 ? 11.323 2.038 -8.070 1.00 80.06 87 GLY A CA 1
ATOM 739 C C . GLY A 1 87 ? 10.153 1.056 -7.986 1.00 80.06 87 GLY A C 1
ATOM 740 O O . GLY A 1 87 ? 9.124 1.269 -8.635 1.00 80.06 87 GLY A O 1
ATOM 741 N N . SER A 1 88 ? 10.341 -0.040 -7.256 1.00 86.44 88 SER A N 1
ATOM 742 C CA . SER A 1 88 ? 9.308 -1.024 -6.960 1.00 86.44 88 SER A CA 1
ATOM 743 C C . SER A 1 88 ? 9.540 -1.645 -5.587 1.00 86.44 88 SER A C 1
ATOM 745 O O . SER A 1 88 ? 10.656 -1.622 -5.067 1.00 86.44 88 SER A O 1
ATOM 747 N N . VAL A 1 89 ? 8.495 -2.214 -5.002 1.00 92.38 89 VAL A N 1
ATOM 748 C CA . VAL A 1 89 ? 8.556 -2.988 -3.766 1.00 92.38 89 VAL A CA 1
ATOM 749 C C . VAL A 1 89 ? 8.196 -4.453 -4.025 1.00 92.38 89 VAL A C 1
ATOM 751 O O . VAL A 1 89 ? 7.383 -4.756 -4.905 1.00 92.38 89 VAL A O 1
ATOM 754 N N . PRO A 1 90 ? 8.765 -5.394 -3.254 1.00 93.69 90 PRO A N 1
ATOM 755 C CA . PRO A 1 90 ? 8.316 -6.776 -3.299 1.00 93.69 90 PRO A CA 1
ATOM 756 C C . PRO A 1 90 ? 6.901 -6.901 -2.726 1.00 93.69 90 PRO A C 1
ATOM 758 O O . PRO A 1 90 ? 6.495 -6.133 -1.849 1.00 93.69 90 PRO A O 1
ATOM 761 N N . LEU A 1 91 ? 6.174 -7.941 -3.140 1.00 95.50 91 LEU A N 1
ATOM 762 C CA . LEU A 1 91 ? 4.906 -8.301 -2.507 1.00 95.50 91 LEU A CA 1
ATOM 763 C C . LEU A 1 91 ? 5.170 -8.800 -1.078 1.00 95.50 91 LEU A C 1
ATOM 765 O O . LEU A 1 91 ? 5.475 -9.969 -0.830 1.00 95.50 91 LEU A O 1
ATOM 769 N N . VAL A 1 92 ? 5.043 -7.896 -0.108 1.00 97.06 92 VAL A N 1
ATOM 770 C CA . VAL A 1 92 ? 5.162 -8.205 1.320 1.00 97.06 92 VAL A CA 1
ATOM 771 C C . VAL A 1 92 ? 3.791 -8.594 1.869 1.00 97.06 92 VAL A C 1
ATOM 773 O O . VAL A 1 92 ? 3.016 -7.732 2.276 1.00 97.06 92 VAL A O 1
ATOM 776 N N . ASN A 1 93 ? 3.494 -9.899 1.899 1.00 96.69 93 ASN A N 1
ATOM 777 C CA . ASN A 1 93 ? 2.204 -10.446 2.352 1.00 96.69 93 ASN A CA 1
ATOM 778 C C . ASN A 1 93 ? 2.057 -10.435 3.892 1.00 96.69 93 ASN A C 1
ATOM 780 O O . ASN A 1 93 ? 2.022 -11.482 4.547 1.00 96.69 93 ASN A O 1
ATOM 784 N N . ARG A 1 94 ? 2.057 -9.244 4.498 1.00 97.44 94 ARG A N 1
ATOM 785 C CA . ARG A 1 94 ? 1.970 -9.024 5.952 1.00 97.44 94 ARG A CA 1
ATOM 786 C C . ARG A 1 94 ? 0.979 -7.904 6.243 1.00 97.44 94 ARG A C 1
ATOM 788 O O . ARG A 1 94 ? 0.957 -6.914 5.5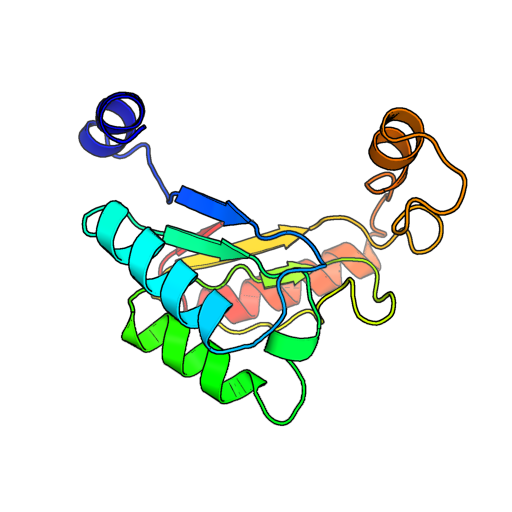33 1.00 97.44 94 ARG A O 1
ATOM 795 N N . ILE A 1 95 ? 0.200 -8.043 7.311 1.00 97.69 95 ILE A N 1
ATOM 796 C CA . ILE A 1 95 ? -0.664 -6.969 7.815 1.00 97.69 95 ILE A CA 1
ATOM 797 C C . ILE A 1 95 ? 0.001 -6.265 8.997 1.00 97.69 95 ILE A C 1
ATOM 799 O O . ILE A 1 95 ? 0.771 -6.878 9.737 1.00 97.69 95 ILE A O 1
ATOM 803 N N . THR A 1 96 ? -0.338 -4.995 9.184 1.00 98.25 96 THR A N 1
ATOM 804 C CA . THR A 1 96 ? 0.100 -4.144 10.310 1.00 98.25 96 THR A CA 1
ATOM 805 C C . THR A 1 96 ? -1.092 -3.591 11.101 1.00 98.25 96 THR A C 1
ATOM 807 O O . THR A 1 96 ? -0.948 -2.718 11.951 1.00 98.25 96 THR A O 1
ATOM 810 N N . SER A 1 97 ? -2.294 -4.081 10.794 1.00 96.44 97 SER A N 1
ATOM 811 C CA . SER A 1 97 ? -3.576 -3.683 11.371 1.00 96.44 97 SER A CA 1
ATOM 812 C C . SER A 1 97 ? -4.559 -4.853 11.272 1.00 96.44 97 SER A C 1
ATOM 814 O O . SER A 1 97 ? -4.280 -5.848 10.609 1.00 96.44 97 SER A O 1
ATOM 816 N N . GLU A 1 98 ? -5.735 -4.725 11.886 1.00 95.88 98 GLU A N 1
ATOM 817 C CA . GLU A 1 98 ? -6.850 -5.667 11.717 1.00 95.88 98 GLU A CA 1
ATOM 818 C C . GLU A 1 98 ? -7.479 -5.597 10.312 1.00 95.88 98 GLU A C 1
ATOM 820 O O . GLU A 1 98 ? -8.318 -6.429 9.967 1.00 95.88 98 GLU A O 1
ATOM 825 N N . ILE A 1 99 ? -7.091 -4.607 9.503 1.00 97.44 99 ILE A N 1
ATOM 826 C CA . ILE A 1 99 ? -7.467 -4.472 8.096 1.00 97.44 99 ILE A CA 1
ATOM 827 C C . ILE A 1 99 ? -6.282 -4.889 7.223 1.00 97.44 99 ILE A C 1
ATOM 829 O O . ILE A 1 99 ? -5.178 -4.366 7.380 1.00 97.44 99 ILE A O 1
ATOM 833 N N . ALA A 1 100 ? -6.532 -5.781 6.266 1.00 97.81 100 ALA A N 1
ATOM 834 C CA . ALA A 1 100 ? -5.631 -6.010 5.145 1.00 97.81 100 ALA A CA 1
ATOM 835 C C . ALA A 1 100 ? -6.061 -5.135 3.965 1.00 97.81 100 ALA A C 1
ATOM 837 O O . ALA A 1 100 ? -7.245 -5.084 3.622 1.00 97.81 100 ALA A O 1
ATOM 838 N N . PHE A 1 101 ? -5.099 -4.469 3.338 1.00 98.50 101 PHE A N 1
ATOM 839 C CA . PHE A 1 101 ? -5.323 -3.723 2.111 1.00 98.50 101 PHE A CA 1
ATOM 840 C C . PHE A 1 101 ? -4.330 -4.187 1.058 1.00 98.50 101 PHE A C 1
ATOM 842 O O . PHE A 1 101 ? -3.127 -4.219 1.315 1.00 98.50 101 PHE A O 1
ATOM 849 N N . VAL A 1 102 ? -4.841 -4.572 -0.100 1.00 98.25 102 VAL A N 1
ATOM 850 C CA . VAL A 1 102 ? -4.069 -5.102 -1.216 1.00 98.25 102 VAL A CA 1
ATOM 851 C C . VAL A 1 102 ? -4.329 -4.227 -2.434 1.00 98.25 102 VAL A C 1
ATOM 853 O O . VAL A 1 102 ? -5.428 -3.709 -2.593 1.00 98.25 102 VAL A O 1
ATOM 856 N N . ARG A 1 103 ? -3.312 -4.014 -3.270 1.00 97.94 103 ARG A N 1
ATOM 857 C CA . ARG A 1 103 ? -3.441 -3.325 -4.556 1.00 97.94 103 ARG A CA 1
ATOM 858 C C . ARG A 1 103 ? -2.618 -4.035 -5.617 1.00 97.94 103 ARG A C 1
ATOM 860 O O . ARG A 1 103 ? -1.436 -4.311 -5.411 1.00 97.94 103 ARG A O 1
ATOM 867 N N . TYR A 1 104 ? -3.232 -4.275 -6.766 1.00 96.38 104 TYR A N 1
ATOM 868 C CA . TYR A 1 104 ? -2.590 -4.899 -7.918 1.00 96.38 104 TYR A CA 1
ATOM 869 C C . TYR A 1 104 ? -2.408 -3.866 -9.028 1.00 96.38 104 TYR A C 1
ATOM 871 O O . TYR A 1 104 ? -3.375 -3.240 -9.459 1.00 96.38 104 TYR A O 1
ATOM 879 N N . HIS A 1 105 ? -1.167 -3.663 -9.467 1.00 94.25 105 HIS A N 1
ATOM 880 C CA . HIS A 1 105 ? -0.813 -2.691 -10.512 1.00 94.25 105 HIS A CA 1
ATOM 881 C C . HIS A 1 105 ? -0.450 -3.358 -11.842 1.00 94.25 105 HIS A C 1
ATOM 883 O O . HIS A 1 105 ? -0.123 -2.661 -12.800 1.00 94.25 105 HIS A O 1
ATOM 889 N N . GLY A 1 106 ? -0.499 -4.689 -11.911 1.00 92.75 106 GLY A N 1
ATOM 890 C CA . GLY A 1 106 ? 0.034 -5.453 -13.031 1.00 92.75 106 GLY A CA 1
ATOM 891 C C . GLY A 1 106 ? 1.533 -5.709 -12.903 1.00 92.75 106 GLY A C 1
ATOM 892 O O . GLY A 1 106 ? 2.205 -5.192 -12.013 1.00 92.75 106 GLY A O 1
ATOM 893 N N . ARG A 1 107 ? 2.081 -6.502 -13.827 1.00 92.06 107 ARG A N 1
ATOM 894 C CA . ARG A 1 107 ? 3.510 -6.862 -13.873 1.00 92.06 107 ARG A CA 1
ATOM 895 C C . ARG A 1 107 ? 4.169 -6.449 -15.193 1.00 92.06 107 ARG A C 1
ATOM 897 O O . ARG A 1 107 ? 5.113 -7.083 -15.660 1.00 92.06 107 ARG A O 1
ATOM 904 N N . ASN A 1 108 ? 3.698 -5.358 -15.809 1.00 87.69 108 ASN A N 1
ATOM 905 C CA . ASN A 1 108 ? 4.281 -4.817 -17.039 1.00 87.69 108 ASN A CA 1
ATOM 906 C C . ASN A 1 108 ? 5.663 -4.171 -16.797 1.00 87.69 108 ASN A C 1
ATOM 908 O O . ASN A 1 108 ? 5.792 -2.957 -16.629 1.00 87.69 108 ASN A O 1
ATOM 912 N N . HIS A 1 109 ? 6.718 -4.985 -16.841 1.00 80.94 109 HIS A N 1
ATOM 913 C CA . HIS A 1 109 ? 8.106 -4.539 -16.679 1.00 80.94 109 HIS A CA 1
ATOM 914 C C . HIS A 1 109 ? 8.544 -3.479 -17.702 1.00 80.94 109 HIS A C 1
ATOM 916 O O . HIS A 1 109 ? 9.332 -2.593 -17.368 1.00 80.94 109 HIS A O 1
ATOM 922 N N . TYR A 1 110 ? 8.062 -3.556 -18.946 1.00 75.56 110 TYR A N 1
ATOM 923 C CA . TYR A 1 110 ? 8.521 -2.680 -20.027 1.00 75.56 110 TYR A CA 1
ATOM 924 C C . TYR A 1 110 ? 7.956 -1.262 -19.913 1.00 75.56 110 TYR A C 1
ATOM 926 O O . TYR A 1 110 ? 8.669 -0.308 -20.226 1.00 75.56 110 TYR A O 1
ATOM 934 N N . GLY A 1 111 ? 6.712 -1.136 -19.439 1.00 74.25 111 GLY A N 1
ATOM 935 C CA . GLY A 1 111 ? 6.015 0.138 -19.249 1.00 74.25 111 GLY A CA 1
ATOM 936 C C . GLY A 1 111 ? 6.191 0.772 -17.866 1.00 74.25 111 GLY A C 1
ATOM 937 O O . GLY A 1 111 ? 5.805 1.921 -17.679 1.00 74.25 111 GLY A O 1
ATOM 938 N N . TRP A 1 112 ? 6.762 0.067 -16.882 1.00 75.44 112 TRP A N 1
ATOM 939 C CA . TRP A 1 112 ? 6.808 0.561 -15.497 1.00 75.44 112 TRP A CA 1
ATOM 940 C C . TRP A 1 112 ? 7.696 1.793 -15.301 1.00 75.44 112 TRP A C 1
ATOM 942 O O . TRP A 1 112 ? 7.376 2.670 -14.502 1.00 75.44 112 TRP A O 1
ATOM 952 N N . THR A 1 113 ? 8.796 1.911 -16.048 1.00 74.19 113 THR A N 1
ATOM 953 C CA . THR A 1 113 ? 9.678 3.088 -16.006 1.00 74.19 113 THR A CA 1
ATOM 954 C C . THR A 1 113 ? 9.421 3.985 -17.207 1.00 74.19 113 THR A C 1
ATOM 956 O O . THR A 1 113 ? 9.456 3.511 -18.338 1.00 74.19 113 THR A O 1
ATOM 959 N N . LYS A 1 114 ? 9.253 5.289 -16.958 1.00 74.31 114 LYS A N 1
ATOM 960 C CA . LYS A 1 114 ? 8.988 6.308 -17.985 1.00 74.31 114 LYS A CA 1
ATOM 961 C C . LYS A 1 114 ? 9.982 6.277 -19.154 1.00 74.31 114 LYS A C 1
ATOM 963 O O . LYS A 1 114 ? 9.564 6.427 -20.293 1.00 74.31 114 LYS A O 1
ATOM 968 N N . LYS A 1 115 ? 11.274 6.027 -18.893 1.00 77.94 115 LYS A N 1
ATOM 969 C CA . LYS A 1 115 ? 12.350 6.071 -19.907 1.00 77.94 115 LYS A CA 1
ATOM 970 C C . LYS A 1 115 ? 12.210 7.338 -20.773 1.00 77.94 115 LYS A C 1
ATOM 972 O O . LYS A 1 115 ? 12.122 8.423 -20.206 1.00 77.94 115 LYS A O 1
ATOM 977 N N . ASP A 1 116 ? 12.141 7.187 -22.093 1.00 78.25 116 ASP A N 1
ATOM 978 C CA . ASP A 1 116 ? 12.035 8.278 -23.067 1.00 78.25 116 ASP A CA 1
ATOM 979 C C . ASP A 1 116 ? 10.580 8.680 -23.381 1.00 78.25 116 ASP A C 1
ATOM 981 O O . ASP A 1 116 ? 10.343 9.526 -24.240 1.00 78.25 116 ASP A O 1
ATOM 985 N N . MET A 1 117 ? 9.594 8.081 -22.703 1.00 78.38 117 MET A N 1
ATOM 986 C CA . MET A 1 117 ? 8.176 8.395 -22.891 1.00 78.38 117 MET A CA 1
ATOM 987 C C . MET A 1 117 ? 7.823 9.751 -22.273 1.00 78.38 117 MET A C 1
ATOM 989 O O . MET A 1 117 ? 8.366 10.169 -21.243 1.00 78.38 117 MET A O 1
ATOM 993 N N . THR A 1 118 ? 6.824 10.417 -22.844 1.00 84.88 118 THR A N 1
ATOM 994 C CA . THR A 1 118 ? 6.137 11.524 -22.172 1.00 84.88 118 THR A CA 1
ATOM 995 C C . THR A 1 118 ? 5.403 11.031 -20.917 1.00 84.88 118 THR A C 1
ATOM 997 O O . THR A 1 118 ? 5.173 9.837 -20.717 1.00 84.88 118 THR A O 1
ATOM 1000 N N . ASP A 1 119 ? 5.007 11.956 -20.034 1.00 79.62 119 ASP A N 1
ATOM 1001 C CA . ASP A 1 119 ? 4.220 11.592 -18.845 1.00 79.62 119 ASP A CA 1
ATOM 1002 C C . ASP A 1 119 ? 2.876 10.943 -19.192 1.00 79.62 119 ASP A C 1
ATOM 1004 O O . ASP A 1 119 ? 2.355 10.169 -18.390 1.00 79.62 119 ASP A O 1
ATOM 1008 N N . GLN A 1 120 ? 2.299 11.277 -20.349 1.00 80.12 120 GLN A N 1
ATOM 1009 C CA . GLN A 1 120 ? 1.028 10.712 -20.786 1.00 80.12 120 GLN A CA 1
ATOM 1010 C C . GLN A 1 120 ? 1.215 9.272 -21.267 1.00 80.12 120 GLN A C 1
ATOM 1012 O O . GLN A 1 120 ? 0.608 8.368 -20.704 1.00 80.12 120 GLN A O 1
ATOM 1017 N N . GLU A 1 121 ? 2.137 9.047 -22.204 1.00 80.88 121 GLU A N 1
ATOM 1018 C CA . GLU A 1 121 ? 2.426 7.712 -22.747 1.00 80.88 121 GLU A CA 1
ATOM 1019 C C . GLU A 1 121 ? 2.813 6.720 -21.646 1.00 80.88 121 GLU A C 1
ATOM 1021 O O . GLU A 1 121 ? 2.324 5.593 -21.619 1.00 80.88 121 GLU A O 1
ATOM 1026 N N . TRP A 1 122 ? 3.632 7.150 -20.681 1.00 78.56 122 TRP A N 1
ATOM 1027 C CA . TRP A 1 122 ? 4.008 6.302 -19.553 1.00 78.56 122 TRP A CA 1
ATOM 1028 C C . TRP A 1 122 ? 2.810 5.907 -18.679 1.00 78.56 122 TRP A C 1
ATOM 1030 O O . TRP A 1 122 ? 2.713 4.762 -18.231 1.00 78.56 122 TRP A O 1
ATOM 1040 N N . ARG A 1 123 ? 1.877 6.835 -18.430 1.00 77.88 123 ARG A N 1
ATOM 1041 C CA . ARG A 1 123 ? 0.658 6.540 -17.659 1.00 77.88 123 ARG A CA 1
ATOM 1042 C C . ARG A 1 123 ? -0.258 5.566 -18.389 1.00 77.88 123 ARG A C 1
ATOM 1044 O O . ARG A 1 123 ? -0.874 4.746 -17.711 1.00 77.88 123 ARG A O 1
ATOM 1051 N N . ASP A 1 124 ? -0.299 5.634 -19.716 1.00 79.06 124 ASP A N 1
ATOM 1052 C CA . ASP A 1 124 ? -1.142 4.772 -20.544 1.00 79.06 124 ASP A CA 1
ATOM 1053 C C . ASP A 1 124 ? -0.644 3.316 -20.544 1.00 79.06 124 ASP A C 1
ATOM 1055 O O . ASP A 1 124 ? -1.448 2.386 -20.578 1.00 79.06 124 ASP A O 1
ATOM 1059 N N . VAL A 1 125 ? 0.674 3.093 -20.441 1.00 81.31 125 VAL A N 1
ATOM 1060 C CA . VAL A 1 125 ? 1.258 1.741 -20.547 1.00 81.31 125 VAL A CA 1
ATOM 1061 C C . VAL A 1 125 ? 1.615 1.087 -19.213 1.00 81.31 125 VAL A C 1
ATOM 1063 O O . VAL A 1 125 ? 1.626 -0.141 -19.128 1.00 81.31 125 VAL A O 1
ATOM 1066 N N . ARG A 1 126 ? 1.903 1.856 -18.154 1.00 77.56 126 ARG A N 1
ATOM 1067 C CA . ARG A 1 126 ? 2.446 1.295 -16.897 1.00 77.56 126 ARG A CA 1
ATOM 1068 C C . ARG A 1 126 ? 1.517 0.312 -16.179 1.00 77.56 126 ARG A C 1
ATOM 1070 O O . ARG A 1 126 ? 2.010 -0.537 -15.447 1.00 77.56 126 ARG A O 1
ATOM 1077 N N . TYR A 1 127 ? 0.206 0.425 -16.396 1.00 83.19 127 TYR A N 1
ATOM 1078 C CA . TYR A 1 127 ? -0.815 -0.470 -15.832 1.00 83.19 127 TYR A CA 1
ATOM 1079 C C . TYR A 1 127 ? -1.406 -1.435 -16.864 1.00 83.19 127 TYR A C 1
ATOM 1081 O O . TYR A 1 127 ? -2.327 -2.181 -16.544 1.00 83.19 127 TYR A O 1
ATOM 1089 N N . LEU A 1 128 ? -0.909 -1.416 -18.105 1.00 88.62 128 LEU A N 1
ATOM 1090 C CA . LEU A 1 128 ? -1.397 -2.285 -19.167 1.00 88.62 128 LEU A CA 1
ATOM 1091 C C . LEU A 1 128 ? -0.873 -3.705 -18.936 1.00 88.62 128 LEU A C 1
ATOM 1093 O O . LEU A 1 128 ? 0.208 -4.069 -19.403 1.00 88.62 128 LEU A O 1
ATOM 1097 N N . TYR A 1 129 ? -1.621 -4.476 -18.158 1.00 92.62 129 TYR A N 1
ATOM 1098 C CA . TYR A 1 129 ? -1.310 -5.855 -17.829 1.00 92.62 129 TYR A CA 1
ATOM 1099 C C . TYR A 1 129 ? -2.601 -6.635 -17.604 1.00 92.62 129 TYR A C 1
ATOM 1101 O O . TYR A 1 129 ? -3.482 -6.168 -16.884 1.00 92.62 129 TYR A O 1
ATOM 1109 N N . ASP A 1 130 ? -2.682 -7.814 -18.208 1.00 94.12 130 ASP A N 1
ATOM 1110 C CA . ASP A 1 130 ? -3.759 -8.769 -17.979 1.00 94.12 130 ASP A CA 1
ATOM 1111 C C . ASP A 1 130 ? -3.164 -9.959 -17.230 1.00 94.12 130 ASP A C 1
ATOM 1113 O O . ASP A 1 130 ? -2.266 -10.630 -17.744 1.00 94.12 130 ASP A O 1
ATOM 1117 N N . TYR A 1 131 ? -3.586 -10.139 -15.979 1.00 96.31 131 TYR A N 1
ATOM 1118 C CA . TYR A 1 131 ? -3.091 -11.232 -15.151 1.00 96.31 131 TYR A CA 1
ATOM 1119 C C . TYR A 1 131 ? -3.601 -12.556 -15.709 1.00 96.31 131 TYR A C 1
ATOM 1121 O O . TYR A 1 131 ? -4.790 -12.694 -15.990 1.00 96.31 131 TYR A O 1
ATOM 1129 N N . SER A 1 132 ? -2.723 -13.551 -15.819 1.00 97.62 132 SER A N 1
ATOM 1130 C CA . SER A 1 132 ? -3.172 -14.886 -16.216 1.00 97.62 132 SER A CA 1
ATOM 1131 C C . SER A 1 132 ? -4.008 -15.543 -15.113 1.00 97.62 132 SER A C 1
ATOM 1133 O O . SER A 1 132 ? -3.887 -15.201 -13.933 1.00 97.62 132 SER A O 1
ATOM 1135 N N . ASP A 1 133 ? -4.809 -16.549 -15.472 1.00 98.06 133 ASP A N 1
ATOM 1136 C CA . ASP A 1 133 ? -5.578 -17.336 -14.498 1.00 98.06 133 ASP A CA 1
ATOM 1137 C C . ASP A 1 133 ? -4.683 -17.934 -13.396 1.00 98.06 133 ASP A C 1
ATOM 1139 O O . ASP A 1 133 ? -5.056 -17.943 -12.222 1.00 98.06 133 ASP A O 1
ATOM 1143 N N . ASP A 1 134 ? -3.468 -18.368 -13.749 1.00 98.06 134 ASP A N 1
ATOM 1144 C CA . ASP A 1 134 ? -2.487 -18.897 -12.794 1.00 98.06 134 ASP A CA 1
ATOM 1145 C C . ASP A 1 134 ? -1.996 -17.820 -11.815 1.00 98.06 134 ASP A C 1
ATOM 1147 O O . ASP A 1 134 ? -1.841 -18.078 -10.615 1.00 98.06 134 ASP A O 1
ATOM 1151 N N . GLU A 1 135 ? -1.764 -16.599 -12.305 1.00 97.00 135 GLU A N 1
ATOM 1152 C CA . GLU A 1 135 ? -1.366 -15.469 -11.468 1.00 97.00 135 GLU A CA 1
ATOM 1153 C C . GLU A 1 135 ? -2.500 -15.028 -10.547 1.00 97.00 135 GLU A C 1
ATOM 1155 O O . GLU A 1 135 ? -2.261 -14.798 -9.360 1.00 97.00 135 GLU A O 1
ATOM 1160 N N . LEU A 1 136 ? -3.730 -14.956 -11.061 1.00 97.88 136 LEU A N 1
ATOM 1161 C CA . LEU A 1 136 ? -4.918 -14.644 -10.268 1.00 97.88 136 LEU A CA 1
ATOM 1162 C C . LEU A 1 136 ? -5.153 -15.699 -9.186 1.00 97.88 136 LEU A C 1
ATOM 1164 O O . LEU A 1 136 ? -5.401 -15.341 -8.033 1.00 97.88 136 LEU A O 1
ATOM 1168 N N . ALA A 1 137 ? -5.005 -16.985 -9.513 1.00 98.00 137 ALA A N 1
ATOM 1169 C CA . ALA A 1 137 ? -5.105 -18.067 -8.539 1.00 98.00 137 ALA A CA 1
ATOM 1170 C C . ALA A 1 137 ? -4.036 -17.943 -7.440 1.00 98.00 137 ALA A C 1
ATOM 1172 O O . ALA A 1 137 ? -4.315 -18.181 -6.263 1.00 98.00 137 ALA A O 1
ATOM 1173 N N . ASP A 1 138 ? -2.813 -17.541 -7.792 1.00 97.62 138 ASP A N 1
ATOM 1174 C CA . ASP A 1 138 ? -1.754 -17.290 -6.816 1.00 97.62 138 ASP A CA 1
ATOM 1175 C C . ASP A 1 138 ? -2.024 -16.075 -5.921 1.00 97.62 138 ASP A C 1
ATOM 1177 O O . ASP A 1 138 ? -1.864 -16.148 -4.698 1.00 97.62 138 ASP A O 1
ATOM 1181 N N . LEU A 1 139 ? -2.476 -14.968 -6.508 1.00 97.50 139 LEU A N 1
ATOM 1182 C CA . LEU A 1 139 ? -2.845 -13.758 -5.776 1.00 97.50 139 LEU A CA 1
ATOM 1183 C C . LEU A 1 139 ? -4.027 -14.009 -4.833 1.00 97.50 139 LEU A C 1
ATOM 1185 O O . LEU A 1 139 ? -3.977 -13.585 -3.676 1.00 97.50 139 LEU A O 1
ATOM 1189 N N . ALA A 1 140 ? -5.031 -14.771 -5.273 1.00 97.44 140 ALA A N 1
ATOM 1190 C CA . ALA A 1 140 ? -6.163 -15.176 -4.446 1.00 97.44 140 ALA A CA 1
ATOM 1191 C C . ALA A 1 140 ? -5.706 -15.971 -3.212 1.00 97.44 140 ALA A C 1
ATOM 1193 O O . ALA A 1 140 ? -6.058 -15.608 -2.088 1.00 97.44 140 ALA A O 1
ATOM 1194 N N . ARG A 1 141 ? -4.823 -16.969 -3.379 1.00 97.88 141 ARG A N 1
ATOM 1195 C CA . ARG A 1 141 ? -4.243 -17.716 -2.243 1.00 97.88 141 ARG A CA 1
ATOM 1196 C C . ARG A 1 141 ? -3.505 -16.802 -1.260 1.00 97.88 141 ARG A C 1
ATOM 1198 O O . ARG A 1 141 ? -3.597 -16.983 -0.046 1.00 97.88 141 ARG A O 1
ATOM 1205 N N . LYS A 1 142 ? -2.776 -15.794 -1.751 1.00 97.50 142 LYS A N 1
ATOM 1206 C CA . LYS A 1 142 ? -2.091 -14.818 -0.880 1.00 97.50 142 LYS A CA 1
ATOM 1207 C C . LYS A 1 142 ? -3.082 -13.982 -0.072 1.00 97.50 142 LYS A C 1
ATOM 1209 O O . LYS A 1 142 ? -2.834 -13.757 1.115 1.00 97.50 142 LYS A O 1
ATOM 1214 N N . VAL A 1 143 ? -4.194 -13.572 -0.682 1.00 97.44 143 VAL A N 1
ATOM 1215 C CA . VAL A 1 143 ? -5.290 -12.852 -0.012 1.00 97.44 143 VAL A CA 1
ATOM 1216 C C . VAL A 1 143 ? -5.965 -13.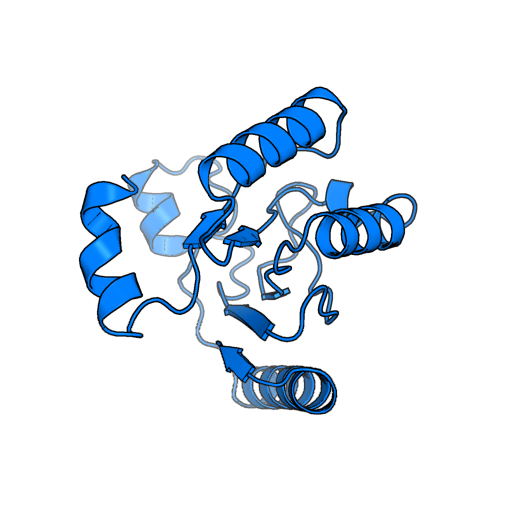723 1.044 1.00 97.44 143 VAL A C 1
ATOM 1218 O O . VAL A 1 143 ? -6.211 -13.242 2.149 1.00 97.44 143 VAL A O 1
ATOM 1221 N N . GLU A 1 144 ? -6.198 -15.006 0.767 1.00 97.12 144 GLU A N 1
ATOM 1222 C CA . GLU A 1 144 ? -6.759 -15.948 1.746 1.00 97.12 144 GLU A CA 1
ATOM 1223 C C . GLU A 1 144 ? -5.895 -16.042 3.012 1.00 97.12 144 GLU A C 1
ATOM 1225 O O . GLU A 1 144 ? -6.421 -16.035 4.125 1.00 97.12 144 GLU A O 1
ATOM 1230 N N . ILE A 1 145 ? -4.566 -16.039 2.866 1.00 96.94 145 ILE A N 1
ATOM 1231 C CA . ILE A 1 145 ? -3.634 -16.013 4.005 1.00 96.94 145 ILE A CA 1
ATOM 1232 C C . ILE A 1 145 ? -3.794 -14.726 4.830 1.00 96.94 145 ILE A C 1
ATOM 1234 O O . ILE A 1 145 ? -3.737 -14.773 6.062 1.00 96.94 145 ILE A O 1
ATOM 1238 N N . LEU A 1 146 ? -3.996 -13.571 4.186 1.00 96.31 146 LEU A N 1
ATOM 1239 C CA . LEU A 1 146 ? -4.261 -12.314 4.898 1.00 96.31 146 LEU A CA 1
ATOM 1240 C C . LEU A 1 146 ? -5.614 -12.359 5.616 1.00 96.31 146 LEU A C 1
ATOM 1242 O O . LEU A 1 146 ? -5.715 -11.909 6.758 1.00 96.31 146 LEU A O 1
ATOM 1246 N N . ASN A 1 147 ? -6.627 -12.954 4.984 1.00 96.06 147 ASN A N 1
ATOM 1247 C CA . ASN A 1 147 ? -7.977 -13.088 5.529 1.00 96.06 147 ASN A CA 1
ATOM 1248 C C . ASN A 1 147 ? -8.028 -13.934 6.813 1.00 96.06 147 ASN A C 1
ATOM 1250 O O . ASN A 1 147 ? -8.896 -13.728 7.651 1.00 96.06 147 ASN A O 1
ATOM 1254 N N . GLN A 1 148 ? -7.068 -14.840 7.024 1.00 95.94 148 GLN A N 1
ATOM 1255 C CA . GLN A 1 148 ? -6.946 -15.587 8.285 1.00 95.94 148 GLN A CA 1
ATOM 1256 C C . GLN A 1 148 ? -6.522 -14.711 9.476 1.00 95.94 148 GLN A C 1
ATOM 1258 O O . GLN A 1 148 ? -6.706 -15.109 10.625 1.00 95.94 148 GLN A O 1
ATOM 1263 N N . LYS A 1 149 ? -5.910 -13.548 9.221 1.00 94.75 149 LYS A N 1
ATOM 1264 C CA . LYS A 1 149 ? -5.331 -12.667 10.253 1.00 94.75 149 LYS A CA 1
ATOM 1265 C C . LYS A 1 149 ? -6.041 -11.317 10.361 1.00 94.75 149 LYS A C 1
ATOM 1267 O O . LYS A 1 149 ? -5.951 -10.671 11.402 1.00 94.75 149 LYS A O 1
ATOM 1272 N N . ALA A 1 150 ? -6.711 -10.880 9.299 1.00 96.94 150 ALA A N 1
ATOM 1273 C CA . ALA A 1 150 ? -7.447 -9.626 9.245 1.00 96.94 150 ALA A CA 1
ATOM 1274 C C . ALA A 1 150 ? -8.940 -9.845 9.530 1.00 96.94 150 ALA A C 1
ATOM 1276 O O . ALA A 1 150 ? -9.525 -10.841 9.124 1.00 96.94 150 ALA A O 1
ATOM 1277 N N . LYS A 1 151 ? -9.587 -8.869 10.172 1.00 97.12 151 LYS A N 1
ATOM 1278 C CA . LYS A 1 151 ? -11.052 -8.827 10.313 1.00 97.12 151 LYS A CA 1
ATOM 1279 C C . LYS A 1 151 ? -11.741 -8.421 9.014 1.00 97.12 151 LYS A C 1
ATOM 1281 O O . LYS A 1 151 ? -12.908 -8.742 8.808 1.00 97.12 151 LYS A O 1
ATOM 1286 N N . LYS A 1 152 ? -11.045 -7.659 8.167 1.00 97.06 152 LYS A N 1
ATOM 1287 C CA . LYS A 1 152 ? -11.549 -7.218 6.869 1.00 97.06 152 LYS A CA 1
ATOM 1288 C C . LYS A 1 152 ? -10.412 -7.101 5.869 1.00 97.06 152 LYS A C 1
ATOM 1290 O O . LYS A 1 152 ? -9.348 -6.579 6.202 1.00 97.06 152 LYS A O 1
ATOM 1295 N N . VAL A 1 153 ? -10.668 -7.545 4.646 1.00 97.75 153 VAL A N 1
ATOM 1296 C CA . VAL A 1 153 ? -9.732 -7.438 3.530 1.00 97.75 153 VAL A CA 1
ATOM 1297 C C . VAL A 1 153 ? -10.345 -6.567 2.443 1.00 97.75 153 VAL A C 1
ATOM 1299 O O . VAL A 1 153 ? -11.518 -6.719 2.106 1.00 97.75 153 VAL A O 1
ATOM 1302 N N . TYR A 1 154 ? -9.548 -5.642 1.925 1.00 97.94 154 TYR A N 1
ATOM 1303 C CA . TYR A 1 154 ? -9.848 -4.847 0.742 1.00 97.94 154 TYR A CA 1
ATOM 1304 C C . TYR A 1 154 ? -8.778 -5.159 -0.304 1.00 97.94 154 TYR A C 1
ATOM 1306 O O . TYR A 1 154 ? -7.592 -5.157 0.031 1.00 97.94 154 TYR A O 1
ATOM 1314 N N . VAL A 1 155 ? -9.204 -5.441 -1.530 1.00 95.19 155 VAL A N 1
ATOM 1315 C CA . VAL A 1 155 ? -8.356 -5.746 -2.691 1.00 95.19 155 VAL A CA 1
ATOM 1316 C C . VAL A 1 155 ? -8.701 -4.767 -3.802 1.00 95.19 155 VAL A C 1
ATOM 1318 O O . VAL A 1 155 ? -9.912 -4.466 -3.923 1.00 95.19 155 VAL A O 1
#